Protein AF-W4LBJ0-F1 (afdb_monomer)

Structure (mmCIF, N/CA/C/O backbone):
data_AF-W4LBJ0-F1
#
_entry.id   AF-W4LBJ0-F1
#
loop_
_atom_site.group_PDB
_atom_site.id
_atom_site.type_symbol
_atom_site.label_atom_id
_atom_site.label_alt_id
_atom_site.label_comp_id
_atom_site.label_asym_id
_atom_site.label_entity_id
_atom_site.label_seq_id
_atom_site.pdbx_PDB_ins_code
_atom_site.Cartn_x
_atom_site.Cartn_y
_atom_site.Cartn_z
_atom_site.occupancy
_atom_site.B_iso_or_equiv
_atom_site.auth_seq_id
_atom_site.auth_comp_id
_atom_site.auth_asym_id
_atom_site.auth_atom_id
_atom_site.pdbx_PDB_model_num
ATOM 1 N N . MET A 1 1 ? 46.730 20.445 -76.274 1.00 51.53 1 MET A N 1
ATOM 2 C CA . MET A 1 1 ? 47.037 19.782 -74.982 1.00 51.53 1 MET A CA 1
ATOM 3 C C . MET A 1 1 ? 45.912 19.926 -73.940 1.00 51.53 1 MET A C 1
ATOM 5 O O . MET A 1 1 ? 46.120 19.604 -72.780 1.00 51.53 1 MET A O 1
ATOM 9 N N . THR A 1 2 ? 44.700 20.348 -74.330 1.00 56.06 2 THR A N 1
ATOM 10 C CA . THR A 1 2 ? 43.614 20.713 -73.394 1.00 56.06 2 THR A CA 1
ATOM 11 C C . THR A 1 2 ? 42.523 19.642 -73.238 1.00 56.06 2 THR A C 1
ATOM 13 O O . THR A 1 2 ? 41.758 19.695 -72.283 1.00 56.06 2 THR A O 1
ATOM 16 N N . SER A 1 3 ? 42.450 18.647 -74.133 1.00 55.09 3 SER A N 1
ATOM 17 C CA . SER A 1 3 ? 41.409 17.601 -74.111 1.00 55.09 3 SER A CA 1
ATOM 18 C C . SER A 1 3 ? 41.661 16.483 -73.091 1.00 55.09 3 SER A C 1
ATOM 20 O O . SER A 1 3 ? 40.708 15.905 -72.585 1.00 55.09 3 SER A O 1
ATOM 22 N N . THR A 1 4 ? 42.920 16.208 -72.735 1.00 57.09 4 THR A N 1
ATOM 23 C CA . THR A 1 4 ? 43.291 15.143 -71.782 1.00 57.09 4 THR A CA 1
ATOM 24 C C . THR A 1 4 ? 42.963 15.508 -70.327 1.00 57.09 4 THR A C 1
ATOM 26 O O . THR A 1 4 ? 42.594 14.643 -69.542 1.00 57.09 4 THR A O 1
ATOM 29 N N . ASN A 1 5 ? 43.032 16.796 -69.965 1.00 58.69 5 ASN A N 1
ATOM 30 C CA . ASN A 1 5 ? 42.727 17.272 -68.608 1.00 58.69 5 ASN A CA 1
ATOM 31 C C . ASN A 1 5 ? 41.221 17.219 -68.280 1.00 58.69 5 ASN A C 1
ATOM 33 O O . ASN A 1 5 ? 40.854 16.938 -67.145 1.00 58.69 5 ASN A O 1
ATOM 37 N N . LEU A 1 6 ? 40.348 17.447 -69.270 1.00 61.22 6 LEU A N 1
ATOM 38 C CA . LEU A 1 6 ? 38.889 17.465 -69.082 1.00 61.22 6 LEU A CA 1
ATOM 39 C C . LEU A 1 6 ? 38.283 16.061 -68.885 1.00 61.22 6 LEU A C 1
ATOM 41 O O . LEU A 1 6 ? 37.194 15.922 -68.330 1.00 61.22 6 LEU A O 1
ATOM 45 N N . ASP A 1 7 ? 38.963 15.022 -69.370 1.00 64.75 7 ASP A N 1
ATOM 46 C CA . ASP A 1 7 ? 38.533 13.629 -69.212 1.00 64.75 7 ASP A CA 1
ATOM 47 C C . ASP A 1 7 ? 38.991 13.059 -67.859 1.00 64.75 7 ASP A C 1
ATOM 49 O O . ASP A 1 7 ? 38.220 12.412 -67.150 1.00 64.75 7 ASP A O 1
ATOM 53 N N . GLN A 1 8 ? 40.206 13.412 -67.416 1.00 66.25 8 GLN A N 1
ATOM 54 C CA . GLN A 1 8 ? 40.700 13.017 -66.094 1.00 66.25 8 GLN A CA 1
ATOM 55 C C . GLN A 1 8 ? 39.901 13.639 -64.942 1.00 66.25 8 GLN A C 1
ATOM 57 O O . GLN A 1 8 ? 39.634 12.948 -63.958 1.00 66.25 8 GLN A O 1
ATOM 62 N N . THR A 1 9 ? 39.441 14.889 -65.065 1.00 73.56 9 THR A N 1
ATOM 63 C CA . THR A 1 9 ? 38.576 15.517 -64.049 1.00 73.56 9 THR A CA 1
ATOM 64 C C . THR A 1 9 ? 37.221 14.819 -63.935 1.00 73.56 9 THR A C 1
ATOM 66 O O . THR A 1 9 ? 36.787 14.513 -62.829 1.00 73.56 9 THR A O 1
ATOM 69 N N . LYS A 1 10 ? 36.594 14.443 -65.057 1.00 71.94 10 LYS A N 1
ATOM 70 C CA . LYS A 1 10 ? 35.324 13.690 -65.058 1.00 71.94 10 LYS A CA 1
ATOM 71 C C . LYS A 1 10 ? 35.449 12.299 -64.436 1.00 71.94 10 LYS A C 1
ATOM 73 O O . LYS A 1 10 ? 34.509 11.834 -63.788 1.00 71.94 10 LYS A O 1
ATOM 78 N N . VAL A 1 11 ? 36.580 11.621 -64.636 1.00 73.69 11 VAL A N 1
ATOM 79 C CA . VAL A 1 11 ? 36.861 10.317 -64.014 1.00 73.69 11 VAL A CA 1
ATOM 80 C C . VAL A 1 11 ? 37.077 10.469 -62.504 1.00 73.69 11 VAL A C 1
ATOM 82 O O . VAL A 1 11 ? 36.501 9.701 -61.732 1.00 73.69 11 VAL A O 1
ATOM 85 N N . LEU A 1 12 ? 37.826 11.489 -62.072 1.00 73.31 12 LEU A N 1
ATOM 86 C CA . LEU A 1 12 ? 38.025 11.832 -60.657 1.00 73.31 12 LEU A CA 1
ATOM 87 C C . LEU A 1 12 ? 36.709 12.190 -59.949 1.00 73.31 12 LEU A C 1
ATOM 89 O O . LEU A 1 12 ? 36.468 11.711 -58.842 1.00 73.31 12 LEU A O 1
ATOM 93 N N . ASP A 1 13 ? 35.832 12.961 -60.592 1.00 79.06 13 ASP A N 1
ATOM 94 C CA . ASP A 1 13 ? 34.539 13.359 -60.024 1.00 79.06 13 ASP A CA 1
ATOM 95 C C . ASP A 1 13 ? 33.572 12.173 -59.898 1.00 79.06 13 ASP A C 1
ATOM 97 O O . ASP A 1 13 ? 32.914 12.009 -58.869 1.00 79.06 13 ASP A O 1
ATOM 101 N N . LYS A 1 14 ? 33.532 11.277 -60.896 1.00 74.88 14 LYS A N 1
ATOM 102 C CA . LYS A 1 14 ? 32.756 10.026 -60.809 1.00 74.88 14 LYS A CA 1
ATOM 103 C C . LYS A 1 14 ? 33.281 9.094 -59.716 1.00 74.88 14 LYS A C 1
ATOM 105 O O . LYS A 1 14 ? 32.480 8.463 -59.028 1.00 74.88 14 LYS A O 1
ATOM 110 N N . ALA A 1 15 ? 34.600 9.009 -59.544 1.00 72.69 15 ALA A N 1
ATOM 111 C CA . ALA A 1 15 ? 35.217 8.204 -58.495 1.00 72.69 15 ALA A CA 1
ATOM 112 C C . ALA A 1 15 ? 34.912 8.762 -57.094 1.00 72.69 15 ALA A C 1
ATOM 114 O O . ALA A 1 15 ? 34.525 7.993 -56.215 1.00 72.69 15 ALA A O 1
ATOM 115 N N . LYS A 1 16 ? 34.996 10.087 -56.899 1.00 78.19 16 LYS A N 1
ATOM 116 C CA . LYS A 1 16 ? 34.598 10.753 -55.646 1.00 78.19 16 LYS A CA 1
ATOM 117 C C . LYS A 1 16 ? 33.126 10.524 -55.323 1.00 78.19 16 LYS A C 1
ATOM 119 O O . LYS A 1 16 ? 32.825 10.011 -54.254 1.00 78.19 16 LYS A O 1
ATOM 124 N N . ALA A 1 17 ? 32.226 10.758 -56.279 1.00 77.81 17 ALA A N 1
ATOM 125 C CA . ALA A 1 17 ? 30.793 10.527 -56.085 1.00 77.81 17 ALA A CA 1
ATOM 126 C C . ALA A 1 17 ? 30.464 9.061 -55.734 1.00 77.81 17 ALA A C 1
ATOM 128 O O . ALA A 1 17 ? 29.547 8.788 -54.956 1.00 77.81 17 ALA A O 1
ATOM 129 N N . PHE A 1 18 ? 31.216 8.101 -56.282 1.00 77.88 18 PHE A N 1
ATOM 130 C CA . PHE A 1 18 ? 31.074 6.684 -55.945 1.00 77.88 18 PHE A CA 1
ATOM 131 C C . PHE A 1 18 ? 31.557 6.363 -54.523 1.00 77.88 18 PHE A C 1
ATOM 133 O O . PHE A 1 18 ? 30.905 5.591 -53.817 1.00 77.88 18 PHE A O 1
ATOM 140 N N . VAL A 1 19 ? 32.674 6.959 -54.095 1.00 83.75 19 VAL A N 1
ATOM 141 C CA . VAL A 1 19 ? 33.208 6.819 -52.732 1.00 83.75 19 VAL A CA 1
ATOM 142 C C . VAL A 1 19 ? 32.277 7.484 -51.716 1.00 83.75 19 VAL A C 1
ATOM 144 O O . VAL A 1 19 ? 31.887 6.829 -50.751 1.00 83.75 19 VAL A O 1
ATOM 147 N N . ASP A 1 20 ? 31.818 8.709 -51.972 1.00 85.56 20 ASP A N 1
ATOM 148 C CA . ASP A 1 20 ? 30.902 9.450 -51.097 1.00 85.56 20 ASP A CA 1
ATOM 149 C C . ASP A 1 20 ? 29.580 8.700 -50.907 1.00 85.56 20 ASP A C 1
ATOM 151 O O . ASP A 1 20 ? 29.105 8.539 -49.783 1.00 85.56 20 ASP A O 1
ATOM 155 N N . LYS A 1 21 ? 29.015 8.134 -51.983 1.00 87.38 21 LYS A N 1
ATOM 156 C CA . LYS A 1 21 ? 27.793 7.321 -51.899 1.00 87.38 21 LYS A CA 1
ATOM 157 C C . LYS A 1 21 ? 27.980 6.076 -51.026 1.00 87.38 21 LYS A C 1
ATOM 159 O O . LYS A 1 21 ? 27.064 5.708 -50.292 1.00 87.38 21 LYS A O 1
ATOM 164 N N . LYS A 1 22 ? 29.151 5.429 -51.081 1.00 90.06 22 LYS A N 1
ATOM 165 C CA . LYS A 1 22 ? 29.475 4.282 -50.216 1.00 90.06 22 LYS A CA 1
ATOM 166 C C . LYS A 1 22 ? 29.677 4.697 -48.761 1.00 90.06 22 LYS A C 1
ATOM 168 O O . LYS A 1 22 ? 29.190 3.998 -47.877 1.00 90.06 22 LYS A O 1
ATOM 173 N N . ILE A 1 23 ? 30.338 5.827 -48.513 1.00 92.19 23 ILE A N 1
ATOM 174 C CA . ILE A 1 23 ? 30.529 6.374 -47.163 1.00 92.19 23 ILE A CA 1
ATOM 175 C C . ILE A 1 23 ? 29.173 6.715 -46.533 1.00 92.19 23 ILE A C 1
ATOM 177 O O . ILE A 1 23 ? 28.901 6.290 -45.414 1.00 92.19 23 ILE A O 1
ATOM 181 N N . ILE A 1 24 ? 28.288 7.396 -47.268 1.00 92.12 24 ILE A N 1
ATOM 182 C CA . ILE A 1 24 ? 26.931 7.726 -46.804 1.00 92.12 24 ILE A CA 1
ATOM 183 C C . ILE A 1 24 ? 26.139 6.452 -46.481 1.00 92.12 24 ILE A C 1
ATOM 185 O O . ILE A 1 24 ? 25.491 6.384 -45.440 1.00 92.12 24 ILE A O 1
ATOM 189 N N . LEU A 1 25 ? 26.223 5.418 -47.327 1.00 92.88 25 LEU A N 1
ATOM 190 C CA . LEU A 1 25 ? 25.545 4.141 -47.079 1.00 92.88 25 LEU A CA 1
ATOM 191 C C . LEU A 1 25 ? 26.035 3.469 -45.784 1.00 92.88 25 LEU A C 1
ATOM 193 O O . LEU A 1 25 ? 25.225 2.989 -44.994 1.00 92.88 25 LEU A O 1
ATOM 197 N N . ILE A 1 26 ? 27.351 3.457 -45.549 1.00 94.12 26 ILE A N 1
ATOM 198 C CA . ILE A 1 26 ? 27.950 2.890 -44.332 1.00 94.12 26 ILE A CA 1
ATOM 199 C C . ILE A 1 26 ? 27.520 3.689 -43.096 1.00 94.12 26 ILE A C 1
ATOM 201 O O . ILE A 1 26 ? 27.158 3.090 -42.086 1.00 94.12 26 ILE A O 1
ATOM 205 N N . LEU A 1 27 ? 27.494 5.022 -43.176 1.00 93.25 27 LEU A N 1
ATOM 206 C CA . LEU A 1 27 ? 27.034 5.877 -42.078 1.00 93.25 27 LEU A CA 1
ATOM 207 C C . LEU A 1 27 ? 25.565 5.622 -41.725 1.00 93.25 27 LEU A C 1
ATOM 209 O O . LEU A 1 27 ? 25.242 5.509 -40.545 1.00 93.25 27 LEU A O 1
ATOM 213 N N . ILE A 1 28 ? 24.689 5.473 -42.723 1.00 94.94 28 ILE A N 1
ATOM 214 C CA . ILE A 1 28 ? 23.272 5.143 -42.504 1.00 94.94 28 ILE A CA 1
ATOM 215 C C . ILE A 1 28 ? 23.130 3.764 -41.854 1.00 94.94 28 ILE A C 1
ATOM 217 O O . ILE A 1 28 ? 22.339 3.612 -40.926 1.00 94.94 28 ILE A O 1
ATOM 221 N N . LEU A 1 29 ? 23.904 2.771 -42.302 1.00 95.38 29 LEU A N 1
ATOM 222 C CA . LEU A 1 29 ? 23.892 1.433 -41.709 1.00 95.38 29 LEU A CA 1
ATOM 223 C C . LEU A 1 29 ? 24.333 1.464 -40.244 1.00 95.38 29 LEU A C 1
ATOM 225 O O . LEU A 1 29 ? 23.645 0.899 -39.401 1.00 95.38 29 LEU A O 1
ATOM 229 N N . ILE A 1 30 ? 25.430 2.157 -39.927 1.00 95.81 30 ILE A N 1
ATOM 230 C CA . ILE A 1 30 ? 25.918 2.304 -38.548 1.00 95.81 30 ILE A CA 1
ATOM 231 C C . ILE A 1 30 ? 24.894 3.052 -37.691 1.00 95.81 30 ILE A C 1
ATOM 233 O O . ILE A 1 30 ? 24.615 2.627 -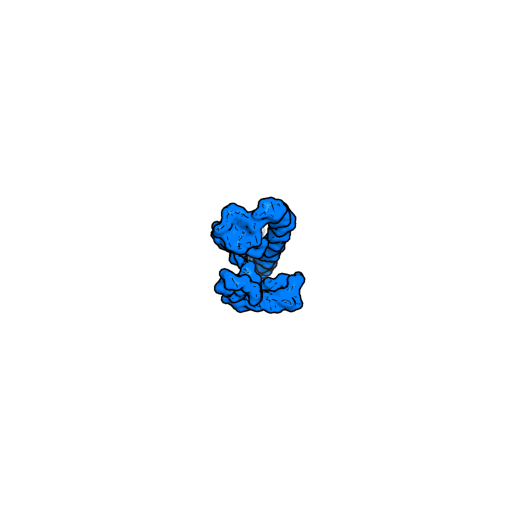36.571 1.00 95.81 30 ILE A O 1
ATOM 237 N N . PHE A 1 31 ? 24.301 4.128 -38.213 1.00 96.31 31 PHE A N 1
ATOM 238 C CA . PHE A 1 31 ? 23.271 4.888 -37.508 1.00 96.31 31 PHE A CA 1
ATOM 239 C C . PHE A 1 31 ? 22.032 4.034 -37.226 1.00 96.31 31 PHE A C 1
ATOM 241 O O . PHE A 1 31 ? 21.556 4.007 -36.095 1.00 96.31 31 PHE A O 1
ATOM 248 N N . GLY A 1 32 ? 21.541 3.293 -38.222 1.00 96.75 32 GLY A N 1
ATOM 249 C CA . GLY A 1 32 ? 20.404 2.388 -38.064 1.00 96.75 32 GLY A CA 1
ATOM 250 C C . GLY A 1 32 ? 20.686 1.270 -37.061 1.00 96.75 32 GLY A C 1
ATOM 251 O O . GLY A 1 32 ? 19.839 0.972 -36.222 1.00 96.75 32 GLY A O 1
ATOM 252 N N . LEU A 1 33 ? 21.896 0.702 -37.092 1.00 96.81 33 LEU A N 1
ATOM 253 C CA . LEU A 1 33 ? 22.319 -0.320 -36.136 1.00 96.81 33 LEU A CA 1
ATOM 254 C C . LEU A 1 33 ? 22.393 0.250 -34.712 1.00 96.81 33 LEU A C 1
ATOM 256 O O . LEU A 1 33 ? 21.867 -0.351 -33.781 1.00 96.81 33 LEU A O 1
ATOM 260 N N . GLY A 1 34 ? 22.990 1.434 -34.551 1.00 96.31 34 GLY A N 1
ATOM 261 C CA . GLY A 1 34 ? 23.088 2.129 -33.268 1.00 96.31 34 GLY A CA 1
ATOM 262 C C . GLY A 1 34 ? 21.718 2.494 -32.700 1.00 96.31 34 GLY A C 1
ATOM 263 O O . GLY A 1 34 ? 21.435 2.189 -31.544 1.00 96.31 34 GLY A O 1
ATOM 264 N N . ALA A 1 35 ? 20.836 3.071 -33.518 1.00 95.81 35 ALA A N 1
ATOM 265 C CA . ALA A 1 35 ? 19.463 3.380 -33.128 1.00 95.81 35 ALA A CA 1
ATOM 266 C C . ALA A 1 35 ? 18.688 2.113 -32.735 1.00 95.81 35 ALA A C 1
ATOM 268 O O . ALA A 1 35 ? 18.005 2.109 -31.714 1.00 95.81 35 ALA A O 1
ATOM 269 N N . GLY A 1 36 ? 18.841 1.020 -33.490 1.00 95.75 36 GLY A N 1
ATOM 270 C CA . GLY A 1 36 ? 18.228 -0.270 -33.171 1.00 95.75 36 GLY A CA 1
ATOM 271 C C . GLY A 1 36 ? 18.704 -0.839 -31.833 1.00 95.75 36 GLY A C 1
ATOM 272 O O . GLY A 1 36 ? 17.881 -1.251 -31.018 1.00 95.75 36 GLY A O 1
ATOM 273 N N . ILE A 1 37 ? 20.014 -0.798 -31.568 1.00 95.12 37 ILE A N 1
ATOM 274 C CA . ILE A 1 37 ? 20.597 -1.236 -30.290 1.00 95.12 37 ILE A CA 1
ATOM 275 C C . ILE A 1 37 ? 20.071 -0.382 -29.132 1.00 95.12 37 ILE A C 1
ATOM 277 O O . ILE A 1 37 ? 19.683 -0.930 -28.101 1.00 95.12 37 ILE A O 1
ATOM 281 N N . ILE A 1 38 ? 20.018 0.944 -29.296 1.00 94.50 38 ILE A N 1
ATOM 282 C CA . ILE A 1 38 ? 19.506 1.859 -28.268 1.00 94.50 38 ILE A CA 1
ATOM 283 C C . ILE A 1 38 ? 18.029 1.575 -27.980 1.00 94.50 38 ILE A C 1
ATOM 285 O O . ILE A 1 38 ? 17.660 1.427 -26.818 1.00 94.50 38 ILE A O 1
ATOM 289 N N . LEU A 1 39 ? 17.186 1.453 -29.010 1.00 92.12 39 LEU A N 1
ATOM 290 C CA . LEU A 1 39 ? 15.758 1.166 -28.841 1.00 92.12 39 LEU A CA 1
ATOM 291 C C . LEU A 1 39 ? 15.522 -0.184 -28.158 1.00 92.12 39 LEU A C 1
ATOM 293 O O . LEU A 1 39 ? 14.683 -0.277 -27.263 1.00 92.12 39 LEU A O 1
ATOM 297 N N . TYR A 1 40 ? 16.293 -1.207 -28.532 1.00 92.19 40 TYR A N 1
ATOM 298 C CA . TYR A 1 40 ? 16.253 -2.512 -27.876 1.00 92.19 40 TYR A CA 1
ATOM 299 C C . TYR A 1 40 ? 16.632 -2.410 -26.393 1.00 92.19 40 TYR A C 1
ATOM 301 O O . TYR A 1 40 ? 15.914 -2.917 -25.531 1.00 92.19 40 TYR A O 1
ATOM 309 N N . TYR A 1 41 ? 17.722 -1.705 -26.078 1.00 89.69 41 TYR A N 1
ATOM 310 C CA . TYR A 1 41 ? 18.180 -1.532 -24.701 1.00 89.69 41 TYR A CA 1
ATOM 311 C C . TYR A 1 41 ? 17.163 -0.766 -23.846 1.00 89.69 41 TYR A C 1
ATOM 313 O O . TYR A 1 41 ? 16.878 -1.165 -22.718 1.00 89.69 41 TYR A O 1
ATOM 321 N N . VAL A 1 42 ? 16.568 0.298 -24.397 1.00 87.81 42 VAL A N 1
ATOM 322 C CA . VAL A 1 42 ? 15.501 1.055 -23.731 1.00 87.81 42 VAL A CA 1
ATOM 323 C C . VAL A 1 42 ? 14.302 0.152 -23.457 1.00 87.81 42 VAL A C 1
ATOM 325 O O . VAL A 1 42 ? 13.819 0.140 -22.331 1.00 87.81 42 VAL A O 1
ATOM 328 N N . ASN A 1 43 ? 13.849 -0.642 -24.428 1.00 83.88 43 ASN A N 1
ATOM 329 C CA . ASN A 1 43 ? 12.690 -1.517 -24.247 1.00 83.88 43 ASN A CA 1
ATOM 330 C C . ASN A 1 43 ? 12.896 -2.537 -23.110 1.00 83.88 43 ASN A C 1
ATOM 332 O O . ASN A 1 43 ? 12.038 -2.665 -22.242 1.00 83.88 43 ASN A O 1
ATOM 336 N N . VAL A 1 44 ? 14.069 -3.177 -23.052 1.00 83.31 44 VAL A N 1
ATOM 337 C CA . VAL A 1 44 ? 14.411 -4.145 -21.994 1.00 83.31 44 VAL A CA 1
ATOM 338 C C . VAL A 1 44 ? 14.543 -3.481 -20.618 1.00 83.31 44 VAL A C 1
ATOM 340 O O . VAL A 1 44 ? 14.198 -4.081 -19.598 1.00 83.31 44 VAL A O 1
ATOM 343 N N . PHE A 1 45 ? 15.056 -2.251 -20.561 1.00 82.00 45 PHE A N 1
ATOM 344 C CA . PHE A 1 45 ? 15.262 -1.539 -19.300 1.00 82.00 45 PHE A CA 1
ATOM 345 C C . PHE A 1 45 ? 13.954 -1.008 -18.696 1.00 82.00 45 PHE A C 1
ATOM 347 O O . PHE A 1 45 ? 13.801 -1.014 -17.475 1.00 82.00 45 PHE A O 1
ATOM 354 N N . GLN A 1 46 ? 12.999 -0.598 -19.537 1.00 81.31 46 GLN A N 1
ATOM 355 C CA . GLN A 1 46 ? 11.715 -0.041 -19.097 1.00 81.31 46 GLN A CA 1
ATOM 356 C C . GLN A 1 46 ? 10.917 -1.021 -18.229 1.00 81.31 46 GLN A C 1
ATOM 358 O O . GLN A 1 46 ? 10.448 -0.626 -17.167 1.00 81.31 46 GLN A O 1
ATOM 363 N N . SER A 1 47 ? 10.826 -2.300 -18.609 1.00 79.44 47 SER A N 1
ATOM 364 C CA . SER A 1 47 ? 10.050 -3.286 -17.838 1.00 79.44 47 SER A CA 1
ATOM 365 C C . SER A 1 47 ? 10.550 -3.427 -16.399 1.00 79.44 47 SER A C 1
ATOM 367 O O . SER A 1 47 ? 9.766 -3.355 -15.462 1.00 79.44 47 SER A O 1
ATOM 369 N N . ARG A 1 48 ? 11.873 -3.510 -16.202 1.00 82.00 48 ARG A N 1
ATOM 370 C CA . ARG A 1 48 ? 12.461 -3.628 -14.857 1.00 82.00 48 ARG A CA 1
ATOM 371 C C . ARG A 1 48 ? 12.208 -2.395 -13.997 1.00 82.00 48 ARG A C 1
ATOM 373 O O . ARG A 1 48 ? 12.037 -2.519 -12.789 1.00 82.00 48 ARG A O 1
ATOM 380 N N . LEU A 1 49 ? 12.233 -1.208 -14.603 1.00 86.31 49 LEU A N 1
ATOM 381 C CA . LEU A 1 49 ? 11.944 0.026 -13.879 1.00 86.31 49 LEU A CA 1
ATOM 382 C C . LEU A 1 49 ? 10.487 0.083 -13.432 1.00 86.31 49 LEU A C 1
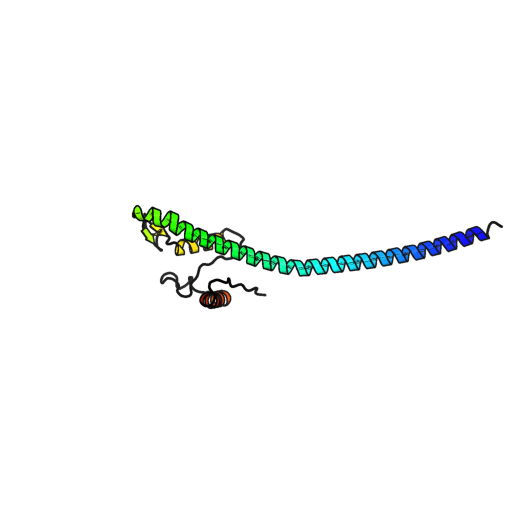ATOM 384 O O . LEU A 1 49 ? 10.234 0.447 -12.287 1.00 86.31 49 LEU A O 1
ATOM 388 N N . VAL A 1 50 ? 9.556 -0.297 -14.308 1.00 86.81 50 VAL A N 1
ATOM 389 C CA . VAL A 1 50 ? 8.126 -0.350 -13.980 1.00 86.81 50 VAL A CA 1
ATOM 390 C C . VAL A 1 50 ? 7.883 -1.303 -12.810 1.00 86.81 50 VAL A C 1
ATOM 392 O O . VAL A 1 50 ? 7.234 -0.908 -11.845 1.00 86.81 50 VAL A O 1
ATOM 395 N N . ASP A 1 51 ? 8.485 -2.493 -12.832 1.00 88.94 51 ASP A N 1
ATOM 396 C CA . ASP A 1 51 ? 8.370 -3.481 -11.752 1.00 88.94 51 ASP A CA 1
ATOM 397 C C . ASP A 1 51 ? 8.867 -2.926 -10.406 1.00 88.94 51 ASP A C 1
ATOM 399 O O . ASP A 1 51 ? 8.182 -3.010 -9.384 1.00 88.94 51 ASP A O 1
ATOM 403 N N . VAL A 1 52 ? 10.055 -2.310 -10.398 1.00 89.56 52 VAL A N 1
ATOM 404 C CA . VAL A 1 52 ? 10.642 -1.721 -9.184 1.00 89.56 52 VAL A CA 1
ATOM 405 C C . VAL A 1 52 ? 9.793 -0.561 -8.665 1.00 89.56 52 VAL A C 1
ATOM 407 O O . VAL A 1 52 ? 9.593 -0.444 -7.456 1.00 89.56 52 VAL A O 1
ATOM 410 N N . MET A 1 53 ? 9.268 0.283 -9.554 1.00 90.56 53 MET A N 1
ATOM 411 C CA . MET A 1 53 ? 8.389 1.390 -9.175 1.00 90.56 53 MET A CA 1
ATOM 412 C C . MET A 1 53 ? 7.059 0.893 -8.604 1.00 90.56 53 MET A C 1
ATOM 414 O O . MET A 1 53 ? 6.605 1.439 -7.600 1.00 90.56 53 MET A O 1
ATOM 418 N N . ALA A 1 54 ? 6.470 -0.156 -9.183 1.00 90.50 54 ALA A N 1
ATOM 419 C CA . ALA A 1 54 ? 5.233 -0.755 -8.691 1.00 90.50 54 ALA A CA 1
ATOM 420 C C . ALA A 1 54 ? 5.410 -1.327 -7.277 1.00 90.50 54 ALA A C 1
ATOM 422 O O . ALA A 1 54 ? 4.637 -0.997 -6.377 1.00 90.50 54 ALA A O 1
ATOM 423 N N . ILE A 1 55 ? 6.474 -2.109 -7.049 1.00 93.00 55 ILE A N 1
ATOM 424 C CA . ILE A 1 55 ? 6.788 -2.660 -5.722 1.00 93.00 55 ILE A CA 1
ATOM 425 C C . ILE A 1 55 ? 7.072 -1.538 -4.723 1.00 93.00 55 ILE A C 1
ATOM 427 O O . ILE A 1 55 ? 6.530 -1.548 -3.620 1.00 93.00 55 ILE A O 1
ATOM 431 N N . SER A 1 56 ? 7.909 -0.564 -5.094 1.00 93.19 56 SER A N 1
ATOM 432 C CA . SER A 1 56 ? 8.264 0.541 -4.201 1.00 93.19 56 SER A CA 1
ATOM 433 C C . SER A 1 56 ? 7.040 1.372 -3.827 1.00 93.19 56 SER A C 1
ATOM 435 O O . SER A 1 56 ? 6.890 1.725 -2.662 1.00 93.19 56 SER A O 1
ATOM 437 N N . GLY A 1 57 ? 6.158 1.661 -4.787 1.00 91.69 57 GLY A N 1
ATOM 438 C CA . GLY A 1 57 ? 4.908 2.373 -4.540 1.00 91.69 57 GLY A CA 1
ATOM 439 C C . GLY A 1 57 ? 4.007 1.602 -3.581 1.00 91.69 57 GLY A C 1
ATOM 440 O O . GLY A 1 57 ? 3.619 2.140 -2.545 1.00 91.69 57 GLY A O 1
ATOM 441 N N . ALA A 1 58 ? 3.745 0.322 -3.868 1.00 92.81 58 ALA A N 1
ATOM 442 C CA . ALA A 1 58 ? 2.933 -0.542 -3.010 1.00 92.81 58 ALA A CA 1
ATOM 443 C C . ALA A 1 58 ? 3.492 -0.634 -1.580 1.00 92.81 58 ALA A C 1
ATOM 445 O O . ALA A 1 58 ? 2.743 -0.511 -0.610 1.00 92.81 58 ALA A O 1
ATOM 446 N N . TYR A 1 59 ? 4.812 -0.775 -1.442 1.00 92.81 59 TYR A N 1
ATOM 447 C CA . TYR A 1 59 ? 5.487 -0.798 -0.148 1.00 92.81 59 TYR A CA 1
ATOM 448 C C . TYR A 1 59 ? 5.315 0.520 0.616 1.00 92.81 59 TYR A C 1
ATOM 450 O O . TYR A 1 59 ? 4.916 0.509 1.780 1.00 92.81 59 TYR A O 1
ATOM 458 N N . THR A 1 60 ? 5.549 1.665 -0.033 1.00 93.44 60 THR A N 1
ATOM 459 C CA . THR A 1 60 ? 5.360 2.984 0.587 1.00 93.44 60 THR A CA 1
ATOM 460 C C . THR A 1 60 ? 3.912 3.203 1.026 1.00 93.44 60 THR A C 1
ATOM 462 O O . THR A 1 60 ? 3.682 3.714 2.122 1.00 93.44 60 THR A O 1
ATOM 465 N N . TYR A 1 61 ? 2.927 2.782 0.229 1.00 91.31 61 TYR A N 1
ATOM 466 C CA . TYR A 1 61 ? 1.518 2.879 0.615 1.00 91.31 61 TYR A CA 1
ATOM 467 C C . TYR A 1 61 ? 1.174 1.989 1.811 1.00 91.31 61 TYR A C 1
ATOM 469 O O . TYR A 1 61 ? 0.491 2.447 2.728 1.00 91.31 61 TYR A O 1
ATOM 477 N N . ALA A 1 62 ? 1.680 0.754 1.847 1.00 93.06 62 ALA A N 1
ATOM 478 C CA . ALA A 1 62 ? 1.488 -0.140 2.984 1.00 93.06 62 ALA A CA 1
ATOM 479 C C . ALA A 1 62 ? 2.079 0.450 4.278 1.00 93.06 62 ALA A C 1
ATOM 481 O O . ALA A 1 62 ? 1.413 0.445 5.313 1.00 93.06 62 ALA A O 1
ATOM 482 N N . GLN A 1 63 ? 3.282 1.035 4.211 1.00 94.31 63 GLN A N 1
ATOM 483 C CA . GLN A 1 63 ? 3.894 1.718 5.355 1.00 94.31 63 GLN A CA 1
ATOM 484 C C . GLN A 1 63 ? 3.091 2.943 5.803 1.00 94.31 63 GLN A C 1
ATOM 486 O O . GLN A 1 63 ? 2.856 3.114 6.995 1.00 94.31 63 GLN A O 1
ATOM 491 N N . ALA A 1 64 ? 2.627 3.773 4.864 1.00 94.75 64 ALA A N 1
ATOM 492 C CA . ALA A 1 64 ? 1.806 4.938 5.188 1.00 94.75 64 ALA A CA 1
ATOM 493 C C . ALA A 1 64 ? 0.488 4.541 5.874 1.00 94.75 64 ALA A C 1
ATOM 495 O O . ALA A 1 64 ? 0.037 5.223 6.793 1.00 94.75 64 ALA A O 1
ATOM 496 N N . MET A 1 65 ? -0.126 3.428 5.460 1.00 94.00 65 MET A N 1
ATOM 497 C CA . MET A 1 65 ? -1.327 2.904 6.109 1.00 94.00 65 MET A CA 1
ATOM 498 C C . MET A 1 65 ? -1.065 2.370 7.515 1.00 94.00 65 MET A C 1
ATOM 500 O O . MET A 1 65 ? -1.901 2.580 8.398 1.00 94.00 65 MET A O 1
ATOM 504 N N . ASP A 1 66 ? 0.056 1.679 7.730 1.00 94.50 66 ASP A N 1
ATOM 505 C CA . ASP A 1 66 ? 0.401 1.195 9.065 1.00 94.50 66 ASP A CA 1
ATOM 506 C C . ASP A 1 66 ? 0.727 2.358 10.010 1.00 94.50 66 ASP A C 1
ATOM 508 O O . ASP A 1 66 ? 0.172 2.416 11.106 1.00 94.50 66 ASP A O 1
ATOM 512 N N . GLU A 1 67 ? 1.499 3.345 9.552 1.00 97.00 67 GLU A N 1
ATOM 513 C CA . GLU A 1 67 ? 1.784 4.565 10.314 1.00 97.00 67 GLU A CA 1
ATOM 514 C C . GLU A 1 67 ? 0.494 5.319 10.659 1.00 97.00 67 GLU A C 1
ATOM 516 O O . GLU A 1 67 ? 0.266 5.684 11.810 1.00 97.00 67 GLU A O 1
ATOM 521 N N . PHE A 1 68 ? -0.420 5.480 9.698 1.00 96.50 68 PHE A N 1
ATOM 522 C CA . PHE A 1 68 ? -1.714 6.112 9.954 1.00 96.50 68 PHE A CA 1
ATOM 523 C C . PHE A 1 68 ? -2.535 5.356 11.009 1.00 96.50 68 PHE A C 1
ATOM 525 O O . PHE A 1 68 ? -3.164 5.972 11.871 1.00 96.50 68 PHE A O 1
ATOM 532 N N . ARG A 1 69 ? -2.534 4.018 10.969 1.00 96.44 69 ARG A N 1
ATOM 533 C CA . ARG A 1 69 ? -3.218 3.179 11.964 1.00 96.44 69 ARG A CA 1
ATOM 534 C C . ARG A 1 69 ? -2.604 3.350 13.354 1.00 96.44 69 ARG A C 1
ATOM 536 O O . ARG A 1 69 ? -3.352 3.422 14.335 1.00 96.44 69 ARG A O 1
ATOM 543 N N . GLN A 1 70 ? -1.276 3.395 13.446 1.00 96.88 70 GLN A N 1
ATOM 544 C CA . GLN A 1 70 ? -0.555 3.627 14.698 1.00 96.88 70 GLN A CA 1
ATOM 545 C C . GLN A 1 70 ? -0.863 5.023 15.249 1.00 96.88 70 GLN A C 1
ATOM 547 O O . GLN A 1 70 ? -1.318 5.132 16.386 1.00 96.88 70 GLN A O 1
ATOM 552 N N . PHE A 1 71 ? -0.751 6.057 14.412 1.00 97.69 71 PHE A N 1
ATOM 553 C CA . PHE A 1 71 ? -1.094 7.438 14.746 1.00 97.69 71 PHE A CA 1
ATOM 554 C C . PHE A 1 71 ? -2.539 7.573 15.241 1.00 97.69 71 PHE A C 1
ATOM 556 O O . PHE A 1 71 ? -2.786 8.148 16.295 1.00 97.69 71 PHE A O 1
ATOM 563 N N . TYR A 1 72 ? -3.511 6.993 14.530 1.00 97.19 72 TYR A N 1
ATOM 564 C CA . TYR A 1 72 ? -4.912 7.016 14.955 1.00 97.19 72 TYR A CA 1
ATOM 565 C C . TYR A 1 72 ? -5.111 6.365 16.327 1.00 97.19 72 TYR A C 1
ATOM 567 O O . TYR A 1 72 ? -5.871 6.869 17.153 1.00 97.19 72 TYR A O 1
ATOM 575 N N . SER A 1 73 ? -4.427 5.247 16.576 1.00 96.38 73 SER A N 1
ATOM 576 C CA . SER A 1 73 ? -4.529 4.537 17.850 1.00 96.38 73 SER A CA 1
ATOM 577 C C . SER A 1 73 ? -3.940 5.364 18.998 1.00 96.38 73 SER A C 1
ATOM 579 O O . SER A 1 73 ? -4.599 5.535 20.018 1.00 96.38 73 SER A O 1
ATOM 581 N N . ALA A 1 74 ? -2.741 5.916 18.808 1.00 96.19 74 ALA A N 1
ATOM 582 C CA . ALA A 1 74 ? -2.030 6.664 19.842 1.00 96.19 74 ALA A CA 1
ATOM 583 C C . ALA A 1 74 ? -2.649 8.042 20.117 1.00 96.19 74 ALA A C 1
ATOM 585 O O . ALA A 1 74 ? -2.835 8.427 21.266 1.00 96.19 74 ALA A O 1
ATOM 586 N N . GLU A 1 75 ? -3.001 8.789 19.071 1.00 96.62 75 GLU A N 1
ATOM 587 C CA . GLU A 1 75 ? -3.377 10.197 19.221 1.00 96.62 75 GLU A CA 1
ATOM 588 C C . GLU A 1 75 ? -4.888 10.399 19.323 1.00 96.62 75 GLU A C 1
ATOM 590 O O . GLU A 1 75 ? -5.351 11.309 20.011 1.00 96.62 75 GLU A O 1
ATOM 595 N N . ILE A 1 76 ? -5.683 9.567 18.645 1.00 96.12 76 ILE A N 1
ATOM 596 C CA . ILE A 1 76 ? -7.139 9.736 18.598 1.00 96.12 76 ILE A CA 1
ATOM 597 C C . ILE A 1 76 ? -7.824 8.791 19.575 1.00 96.12 76 ILE A C 1
ATOM 599 O O . ILE A 1 76 ? -8.559 9.256 20.443 1.00 96.12 76 ILE A O 1
ATOM 603 N N . VAL A 1 77 ? -7.599 7.480 19.452 1.00 95.88 77 VAL A N 1
ATOM 604 C CA . VAL A 1 77 ? -8.310 6.468 20.252 1.00 95.88 77 VAL A CA 1
ATOM 605 C C . VAL A 1 77 ? -8.043 6.660 21.742 1.00 95.88 77 VAL A C 1
ATOM 607 O O . VAL A 1 77 ? -8.998 6.744 22.516 1.00 95.88 77 VAL A O 1
ATOM 610 N N . ASP A 1 78 ? -6.779 6.789 22.142 1.00 92.75 78 ASP A N 1
ATOM 611 C CA . ASP A 1 78 ? -6.422 6.989 23.550 1.00 92.75 78 ASP A CA 1
ATOM 612 C C . ASP A 1 78 ? -6.976 8.314 24.101 1.00 92.75 78 ASP A C 1
ATOM 614 O O . ASP A 1 78 ? -7.520 8.345 25.210 1.00 92.75 78 ASP A O 1
ATOM 618 N N . SER A 1 79 ? -6.956 9.378 23.292 1.00 93.88 79 SER A N 1
ATOM 619 C CA . SER A 1 79 ? -7.498 10.689 23.661 1.00 93.88 79 SER A CA 1
ATOM 620 C C . SER A 1 79 ? -9.012 10.693 23.818 1.00 93.88 79 SER A C 1
ATOM 622 O O . SER A 1 79 ? -9.529 11.325 24.729 1.00 93.88 79 SER A O 1
ATOM 624 N N . VAL A 1 80 ? -9.772 10.016 22.954 1.00 95.12 80 VAL A N 1
ATOM 625 C CA . VAL A 1 80 ? -11.243 10.042 23.051 1.00 95.12 80 VAL A CA 1
ATOM 626 C C . VAL A 1 80 ? -11.779 9.114 24.139 1.00 95.12 80 VAL A C 1
ATOM 628 O O . VAL A 1 80 ? -12.870 9.340 24.670 1.00 95.12 80 VAL A O 1
ATOM 631 N N . LYS A 1 81 ? -11.005 8.089 24.510 1.00 90.19 81 LYS A N 1
ATOM 632 C CA . LYS A 1 81 ? -11.390 7.089 25.510 1.00 90.19 81 LYS A CA 1
ATOM 633 C C . LYS A 1 81 ? -11.664 7.721 26.875 1.00 90.19 81 LYS A C 1
ATOM 635 O O . LYS A 1 81 ? -12.598 7.309 27.560 1.00 90.19 81 LYS A O 1
ATOM 640 N N . MET A 1 82 ? -10.917 8.765 27.246 1.00 90.75 82 MET A N 1
ATOM 641 C CA . MET A 1 82 ? -11.136 9.502 28.501 1.00 90.75 82 MET A CA 1
ATOM 642 C C . MET A 1 82 ? -12.465 10.277 28.533 1.00 90.75 82 MET A C 1
ATOM 644 O O . MET A 1 82 ? -12.946 10.615 29.611 1.00 90.75 82 MET A O 1
ATOM 648 N N . TYR A 1 83 ? -13.078 10.530 27.373 1.00 93.81 83 TYR A N 1
ATOM 649 C CA . TYR A 1 83 ? -14.361 11.228 27.243 1.00 93.81 83 TYR A CA 1
ATOM 650 C C . TYR A 1 83 ? -15.558 10.272 27.121 1.00 93.81 83 TYR A C 1
ATOM 652 O O . TYR A 1 83 ? -16.674 10.713 26.842 1.00 93.81 83 TYR A O 1
ATOM 660 N N . GLY A 1 84 ? -15.349 8.966 27.327 1.00 92.56 84 GLY A N 1
ATOM 661 C CA . GLY A 1 84 ? -16.413 7.961 27.259 1.00 92.56 84 GLY A CA 1
ATOM 662 C C . GLY A 1 84 ? -16.940 7.707 25.844 1.00 92.56 84 GLY A C 1
ATOM 663 O O . GLY A 1 84 ? -18.056 7.217 25.695 1.00 92.56 84 GLY A O 1
ATOM 664 N N . ILE A 1 85 ? -16.163 8.055 24.813 1.00 96.00 85 ILE A N 1
ATOM 665 C CA . ILE A 1 85 ? -16.466 7.697 23.425 1.00 96.00 85 ILE A CA 1
ATOM 666 C C . ILE A 1 85 ? -16.145 6.212 23.235 1.00 96.00 85 ILE A C 1
ATOM 668 O O . ILE A 1 85 ? -15.057 5.747 23.580 1.00 96.00 85 ILE A O 1
ATOM 672 N N . GLU A 1 86 ? -17.101 5.462 22.696 1.00 95.69 86 GLU A N 1
ATOM 673 C CA . GLU A 1 86 ? -16.956 4.027 22.478 1.00 95.69 86 GLU A CA 1
ATOM 674 C C . GLU A 1 86 ? -16.090 3.743 21.243 1.00 95.69 86 GLU A C 1
ATOM 676 O O . GLU A 1 86 ? -16.216 4.392 20.207 1.00 95.69 86 GLU A O 1
ATOM 681 N N . ILE A 1 87 ? -15.211 2.747 21.333 1.00 96.06 87 ILE A N 1
ATOM 682 C CA . ILE A 1 87 ? -14.345 2.335 20.224 1.00 96.06 87 ILE A CA 1
ATOM 683 C C . ILE A 1 87 ? -14.779 0.930 19.818 1.00 96.06 87 ILE A C 1
ATOM 685 O O . ILE A 1 87 ? -14.516 -0.037 20.532 1.00 96.06 87 ILE A O 1
ATOM 689 N N . THR A 1 88 ? -15.489 0.809 18.699 1.00 94.88 88 THR A N 1
ATOM 690 C CA . THR A 1 88 ? -16.151 -0.448 18.323 1.00 94.88 88 THR A CA 1
ATOM 691 C C . THR A 1 88 ? -16.252 -0.634 16.810 1.00 94.88 88 THR A C 1
ATOM 693 O O . THR A 1 88 ? -16.073 0.291 16.023 1.00 94.88 88 THR A O 1
ATOM 696 N N . HIS A 1 89 ? -16.501 -1.867 16.374 1.00 91.31 89 HIS A N 1
ATOM 697 C CA . HIS A 1 89 ? -16.662 -2.219 14.965 1.00 91.31 89 HIS A CA 1
ATOM 698 C C . HIS A 1 89 ? -18.018 -1.773 14.388 1.00 91.31 89 HIS A C 1
ATOM 700 O O . HIS A 1 89 ? -18.099 -1.490 13.196 1.00 91.31 89 HIS A O 1
ATOM 706 N N . ASP A 1 90 ? -19.055 -1.669 15.223 1.00 93.19 90 ASP A N 1
ATOM 707 C CA . ASP A 1 90 ? -20.427 -1.267 14.883 1.00 93.19 90 ASP A CA 1
ATOM 708 C C . ASP A 1 90 ? -20.688 0.231 15.125 1.00 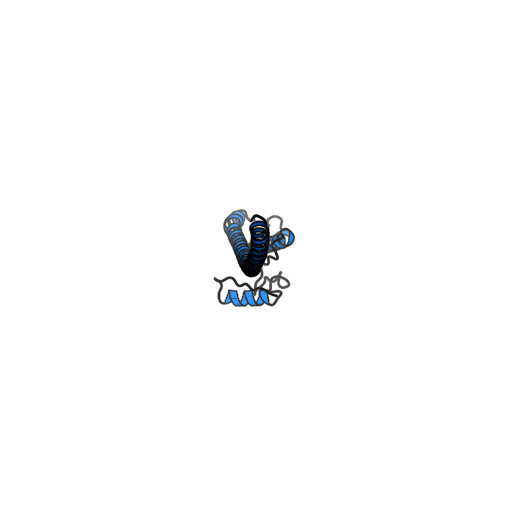93.19 90 ASP A C 1
ATOM 710 O O . ASP A 1 90 ? -21.816 0.647 15.377 1.00 93.19 90 ASP A O 1
ATOM 714 N N . TYR A 1 91 ? -19.639 1.054 15.039 1.00 94.81 91 TYR A N 1
ATOM 715 C CA . TYR A 1 91 ? -19.672 2.471 15.412 1.00 94.81 91 TYR A CA 1
ATOM 716 C C . TYR A 1 91 ? -20.785 3.276 14.713 1.00 94.81 91 TYR A C 1
ATOM 718 O O . TYR A 1 91 ? -21.372 4.153 15.330 1.00 94.81 91 TYR A O 1
ATOM 726 N N . ASN A 1 92 ? -21.138 2.944 13.464 1.00 93.00 92 ASN A N 1
ATOM 727 C CA . ASN A 1 92 ? -22.215 3.616 12.722 1.00 93.00 92 ASN A CA 1
ATOM 728 C C . ASN A 1 92 ? -23.604 3.457 13.367 1.00 93.00 92 ASN A C 1
ATOM 730 O O . ASN A 1 92 ? -24.494 4.257 13.100 1.00 93.00 92 ASN A O 1
ATOM 734 N N . ALA A 1 93 ? -23.809 2.420 14.184 1.00 93.94 93 ALA A N 1
ATOM 735 C CA . ALA A 1 93 ? -25.072 2.178 14.878 1.00 93.94 93 ALA A CA 1
ATOM 736 C C . ALA A 1 93 ? -25.168 2.923 16.223 1.00 93.94 93 ALA A C 1
ATOM 738 O O . ALA A 1 93 ? -26.170 2.796 16.925 1.00 93.94 93 ALA A O 1
ATOM 739 N N . LYS A 1 94 ? -24.128 3.675 16.605 1.00 94.06 94 LYS A N 1
ATOM 740 C CA . LYS A 1 94 ? -23.978 4.290 17.926 1.00 94.06 94 LYS A CA 1
ATOM 741 C C . LYS A 1 94 ? -23.649 5.771 17.785 1.00 94.06 94 LYS A C 1
ATOM 743 O O . LYS A 1 94 ? -22.771 6.164 17.031 1.00 94.06 94 LYS A O 1
ATOM 748 N N . GLU A 1 95 ? -24.335 6.606 18.557 1.00 89.94 95 GLU A N 1
ATOM 749 C CA . GLU A 1 95 ? -24.214 8.067 18.450 1.00 89.94 95 GLU A CA 1
ATOM 750 C C . GLU A 1 95 ? -22.847 8.599 18.921 1.00 89.94 95 GLU A C 1
ATOM 752 O O . GLU A 1 95 ? -22.356 9.605 18.416 1.00 89.94 95 GLU A O 1
ATOM 757 N N . LYS A 1 96 ? -22.208 7.916 19.880 1.00 94.06 96 LYS A N 1
ATOM 758 C CA . LYS A 1 96 ? -20.925 8.316 20.486 1.00 94.06 96 LYS A CA 1
ATOM 759 C C . LYS A 1 96 ? -19.861 7.241 20.319 1.00 94.06 96 LYS A C 1
ATOM 761 O O . LYS A 1 96 ? -19.273 6.791 21.303 1.00 94.06 96 LYS A O 1
ATOM 766 N N . ALA A 1 97 ? -19.637 6.818 19.080 1.00 96.88 97 ALA A N 1
ATOM 767 C CA . ALA A 1 97 ? -18.658 5.790 18.778 1.00 96.88 97 ALA A CA 1
ATOM 768 C C . ALA A 1 97 ? -17.754 6.147 17.597 1.00 96.88 97 ALA A C 1
ATOM 770 O O . ALA A 1 97 ? -18.159 6.816 16.648 1.00 96.88 97 ALA A O 1
ATOM 771 N N . ILE A 1 98 ? -16.528 5.636 17.649 1.00 97.00 98 ILE A N 1
ATOM 772 C CA . ILE A 1 98 ? -15.557 5.663 16.556 1.00 97.00 98 ILE A CA 1
ATOM 773 C C . ILE A 1 98 ? -15.139 4.229 16.189 1.00 97.00 98 ILE A C 1
ATOM 775 O O . ILE A 1 98 ? -15.247 3.324 17.028 1.00 97.00 98 ILE A O 1
ATOM 779 N N . PRO A 1 99 ? -14.681 3.983 14.948 1.00 96.88 99 PRO A N 1
ATOM 780 C CA . PRO A 1 99 ? -14.225 2.657 14.549 1.00 96.88 99 PRO A CA 1
ATOM 781 C C . PRO A 1 99 ? -12.992 2.214 15.347 1.00 96.88 99 PRO A C 1
ATOM 783 O O . PRO A 1 99 ? -12.085 3.001 15.605 1.00 96.88 99 PRO A O 1
ATOM 786 N N . ILE A 1 100 ? -12.898 0.918 15.660 1.00 95.31 100 ILE A N 1
ATOM 787 C CA . ILE A 1 100 ? -11.617 0.324 16.086 1.00 95.31 100 ILE A CA 1
ATOM 788 C C . ILE A 1 100 ? -10.542 0.521 14.995 1.00 95.31 100 ILE A C 1
ATOM 790 O O . ILE A 1 100 ? -10.891 0.547 13.808 1.00 95.31 100 ILE A O 1
ATOM 794 N N . PRO A 1 101 ? -9.238 0.572 15.344 1.00 95.31 101 PRO A N 1
ATOM 795 C CA . PRO A 1 101 ? -8.166 0.828 14.375 1.00 95.31 101 PRO A CA 1
ATOM 796 C C . PRO A 1 101 ? -8.191 -0.092 13.149 1.00 95.31 101 PRO A C 1
ATOM 798 O O . PRO A 1 101 ? -8.065 0.376 12.023 1.00 95.31 101 PRO A O 1
ATOM 801 N N . ALA A 1 102 ? -8.440 -1.391 13.343 1.00 93.75 102 ALA A N 1
ATOM 802 C CA . ALA A 1 102 ? -8.543 -2.341 12.235 1.00 93.75 102 ALA A CA 1
ATOM 803 C C . ALA A 1 102 ? -9.722 -2.024 11.293 1.00 93.75 102 ALA A C 1
ATOM 805 O O . ALA A 1 102 ? -9.572 -2.067 10.074 1.00 93.75 102 ALA A O 1
ATOM 806 N N . THR A 1 103 ? -10.886 -1.658 11.843 1.00 94.88 103 THR A N 1
ATOM 807 C CA . THR A 1 103 ? -12.050 -1.239 11.048 1.00 94.88 103 THR A CA 1
ATOM 808 C C . THR A 1 103 ? -11.738 0.029 10.261 1.00 94.88 103 THR A C 1
ATOM 810 O O . THR A 1 103 ? -12.065 0.088 9.077 1.00 94.88 103 THR A O 1
ATOM 813 N N . LEU A 1 104 ? -11.060 1.007 10.868 1.00 96.38 104 LEU A N 1
ATOM 814 C CA . LEU A 1 104 ? -10.650 2.227 10.174 1.00 96.38 104 LEU A CA 1
ATOM 815 C C . LEU A 1 104 ? -9.696 1.933 9.010 1.00 96.38 104 LEU A C 1
ATOM 817 O O . LEU A 1 104 ? -9.923 2.435 7.911 1.00 96.38 104 LEU A O 1
ATOM 821 N N . SER A 1 105 ? -8.668 1.103 9.218 1.00 95.62 105 SER A N 1
ATOM 822 C CA . SER A 1 105 ? -7.732 0.719 8.153 1.00 95.62 105 SER A CA 1
ATOM 823 C C . SER A 1 105 ? -8.447 0.049 6.980 1.00 95.62 105 SER A C 1
ATOM 825 O O . SER A 1 105 ? -8.150 0.355 5.828 1.00 95.62 105 SER A O 1
ATOM 827 N N . ILE A 1 106 ? -9.434 -0.812 7.253 1.00 94.81 106 ILE A N 1
ATOM 828 C CA . ILE A 1 106 ? -10.228 -1.446 6.196 1.00 94.81 106 ILE A CA 1
ATOM 829 C C . ILE A 1 106 ? -11.074 -0.413 5.439 1.00 94.81 106 ILE A C 1
ATOM 831 O O . ILE A 1 106 ? -11.085 -0.427 4.210 1.00 94.81 106 ILE A O 1
ATOM 835 N N . LEU A 1 107 ? -11.760 0.493 6.144 1.00 94.69 107 LEU A N 1
ATOM 836 C CA . LEU A 1 107 ? -12.561 1.552 5.516 1.00 94.69 107 LEU A CA 1
ATOM 837 C C . LEU A 1 107 ? -11.700 2.469 4.643 1.00 94.69 107 LEU A C 1
ATOM 839 O O . LEU A 1 107 ? -12.106 2.842 3.543 1.00 94.69 107 LEU A O 1
ATOM 843 N N . LEU A 1 108 ? -10.500 2.811 5.115 1.00 94.75 108 LEU A N 1
ATOM 844 C CA . LEU A 1 108 ? -9.552 3.605 4.349 1.00 94.75 108 LEU A CA 1
ATOM 845 C C . LEU A 1 108 ? -9.093 2.857 3.092 1.00 94.75 108 LEU A C 1
ATOM 847 O O . LEU A 1 108 ? -9.157 3.432 2.012 1.00 94.75 108 LEU A O 1
ATOM 8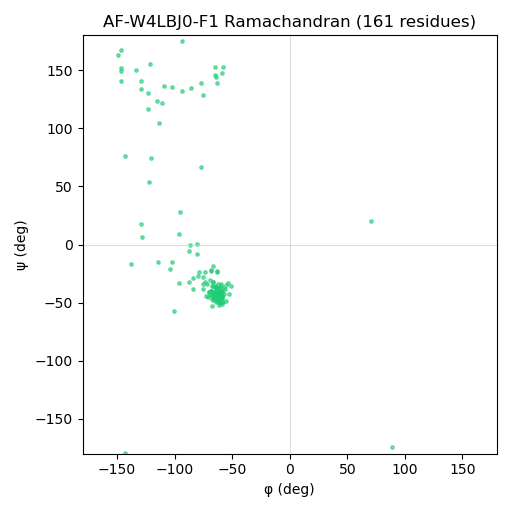51 N N . GLY A 1 109 ? -8.711 1.581 3.203 1.00 94.19 109 GLY A N 1
ATOM 852 C CA . GLY A 1 109 ? -8.322 0.761 2.048 1.00 94.19 109 GLY A CA 1
ATOM 853 C C . GLY A 1 109 ? -9.435 0.636 0.999 1.00 94.19 109 GLY A C 1
ATOM 854 O O . GLY A 1 109 ? -9.198 0.840 -0.192 1.00 94.19 109 GLY A O 1
ATOM 855 N N . GLN A 1 110 ? -10.679 0.419 1.440 1.00 93.88 110 GLN A N 1
ATOM 856 C CA . GLN A 1 110 ? -11.856 0.411 0.561 1.00 93.88 110 GLN A CA 1
ATOM 857 C C . GLN A 1 110 ? -12.046 1.756 -0.148 1.00 93.88 110 GLN A C 1
ATOM 859 O O . GLN A 1 110 ? -12.323 1.799 -1.346 1.00 93.88 110 GLN A O 1
ATOM 864 N N . ARG A 1 111 ? -11.874 2.867 0.578 1.00 93.94 111 ARG A N 1
ATOM 865 C CA . ARG A 1 111 ? -12.008 4.211 0.014 1.00 93.94 111 ARG A CA 1
ATOM 866 C C . ARG A 1 111 ? -10.893 4.533 -0.978 1.00 93.94 111 ARG A C 1
ATOM 868 O O . ARG A 1 111 ? -11.191 5.118 -2.012 1.00 93.94 111 ARG A O 1
ATOM 875 N N . LEU A 1 112 ? -9.652 4.138 -0.692 1.00 92.81 112 LEU A N 1
ATOM 876 C CA . LEU A 1 112 ? -8.519 4.293 -1.608 1.00 92.81 112 LEU A CA 1
ATOM 877 C C . LEU A 1 112 ? -8.759 3.511 -2.899 1.00 92.81 112 LEU A C 1
ATOM 879 O O . LEU A 1 112 ? -8.713 4.103 -3.967 1.00 92.81 112 LEU A O 1
ATOM 883 N N . THR A 1 113 ? -9.150 2.241 -2.787 1.00 92.62 113 THR A N 1
ATOM 884 C CA . THR A 1 113 ? -9.498 1.394 -3.942 1.00 92.62 113 THR A CA 1
ATOM 885 C C . THR A 1 113 ? -10.609 2.011 -4.800 1.00 92.62 113 THR A C 1
ATOM 887 O O . THR A 1 113 ? -10.583 1.919 -6.021 1.00 92.62 113 THR A O 1
ATOM 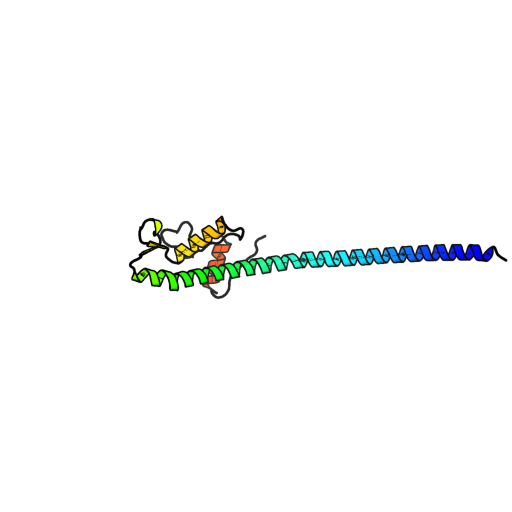890 N N . ALA A 1 114 ? -11.607 2.640 -4.171 1.00 94.19 114 ALA A N 1
ATOM 891 C CA . ALA A 1 114 ? -12.755 3.203 -4.878 1.00 94.19 114 ALA A CA 1
ATOM 892 C C . ALA A 1 114 ? -12.522 4.613 -5.453 1.00 94.19 114 ALA A C 1
ATOM 894 O O . ALA A 1 114 ? -13.204 4.997 -6.401 1.00 94.19 114 ALA A O 1
ATOM 895 N N . GLN A 1 115 ? -11.647 5.419 -4.844 1.00 91.56 115 GLN A N 1
ATOM 896 C CA . GLN A 1 115 ? -11.511 6.853 -5.150 1.00 91.56 115 GLN A CA 1
ATOM 897 C C . GLN A 1 115 ? -10.165 7.226 -5.772 1.00 91.56 115 GLN A C 1
ATOM 899 O O . GLN A 1 115 ? -10.040 8.330 -6.301 1.00 91.56 115 GLN A O 1
ATOM 904 N N . VAL A 1 116 ? -9.165 6.350 -5.696 1.00 86.19 116 VAL A N 1
ATOM 905 C CA . VAL A 1 116 ? -7.803 6.618 -6.156 1.00 86.19 116 VAL A CA 1
ATOM 906 C C . VAL A 1 116 ? -7.410 5.563 -7.181 1.00 86.19 116 VAL A C 1
ATOM 908 O O . VAL A 1 116 ? -7.533 4.367 -6.937 1.00 86.19 116 VAL A O 1
ATOM 911 N N . ASP A 1 117 ? -6.893 6.012 -8.322 1.00 81.44 117 ASP A N 1
ATOM 912 C CA . ASP A 1 117 ? -6.345 5.138 -9.362 1.00 81.44 117 ASP A CA 1
ATOM 913 C C . ASP A 1 117 ? -4.944 4.639 -8.958 1.00 81.44 117 ASP A C 1
ATOM 915 O O . ASP A 1 117 ? -3.922 5.070 -9.489 1.00 81.44 117 ASP A O 1
ATOM 919 N N . MET A 1 118 ? -4.889 3.816 -7.905 1.00 78.81 118 MET A N 1
ATOM 920 C CA . MET A 1 118 ? -3.651 3.275 -7.317 1.00 78.81 118 MET A CA 1
ATOM 921 C C . MET A 1 118 ? -3.658 1.748 -7.154 1.00 78.81 118 MET A C 1
ATOM 923 O O . MET A 1 118 ? -2.739 1.191 -6.558 1.00 78.81 118 MET A O 1
ATOM 927 N N . GLY A 1 119 ? -4.687 1.073 -7.670 1.00 86.56 119 GLY A N 1
ATOM 928 C CA . GLY A 1 119 ? -4.909 -0.359 -7.472 1.00 86.56 119 GLY A CA 1
ATOM 929 C C . GLY A 1 119 ? -5.736 -0.689 -6.224 1.00 86.56 119 GLY A C 1
ATOM 930 O O . GLY A 1 119 ? -6.281 0.191 -5.555 1.00 86.56 119 GLY A O 1
ATOM 931 N N . GLU A 1 120 ? -5.864 -1.985 -5.938 1.00 91.81 120 GLU A N 1
ATOM 932 C CA . GLU A 1 120 ? -6.662 -2.491 -4.819 1.00 91.81 120 GLU A CA 1
ATOM 933 C C . GLU A 1 120 ? -5.862 -2.525 -3.514 1.00 91.81 120 GLU A C 1
ATOM 935 O O . GLU A 1 120 ? -4.726 -2.994 -3.457 1.00 91.81 120 GLU A O 1
ATOM 940 N N . VAL A 1 121 ? -6.495 -2.056 -2.440 1.00 93.19 121 VAL A N 1
ATOM 941 C CA . VAL A 1 121 ? -5.943 -2.051 -1.089 1.00 93.19 121 VAL A CA 1
ATOM 942 C C . VAL A 1 121 ? -6.888 -2.796 -0.158 1.00 93.19 121 VAL A C 1
ATOM 944 O O . VAL A 1 121 ? -8.015 -2.365 0.104 1.00 93.19 121 VAL A O 1
ATOM 947 N N . ARG A 1 122 ? -6.403 -3.907 0.400 1.00 93.88 122 ARG A N 1
ATOM 948 C CA . ARG A 1 122 ? -7.158 -4.758 1.322 1.00 93.88 122 ARG A CA 1
ATOM 949 C C . ARG A 1 122 ? -6.371 -5.043 2.590 1.00 93.88 122 ARG A C 1
ATOM 951 O O . ARG A 1 122 ? -5.178 -5.316 2.560 1.00 93.88 122 ARG A O 1
ATOM 958 N N . VAL A 1 123 ? -7.092 -5.038 3.707 1.00 93.75 123 VAL A N 1
ATOM 959 C CA . VAL A 1 123 ? -6.615 -5.527 5.003 1.00 93.75 123 VAL A CA 1
ATOM 960 C C . VAL A 1 123 ? -7.401 -6.794 5.321 1.00 93.75 123 VAL A C 1
ATOM 962 O O . VAL A 1 123 ? -8.633 -6.766 5.360 1.00 93.75 123 VAL A O 1
ATOM 965 N N . TYR A 1 124 ? -6.693 -7.900 5.518 1.00 95.19 124 TYR A N 1
ATOM 966 C CA . TYR A 1 124 ? -7.261 -9.231 5.724 1.00 95.19 124 TYR A CA 1
ATOM 967 C C . TYR A 1 124 ? -6.375 -10.045 6.682 1.00 95.19 124 TYR A C 1
ATOM 969 O O . TYR A 1 124 ? -5.273 -9.627 7.035 1.00 95.19 124 TYR A O 1
ATOM 977 N N . SER A 1 125 ? -6.887 -11.171 7.171 1.00 94.38 125 SER A N 1
ATOM 978 C CA . SER A 1 125 ? -6.266 -11.993 8.212 1.00 94.38 125 SER A CA 1
ATOM 979 C C . SER A 1 125 ? -6.575 -13.472 7.987 1.00 94.38 125 SER A C 1
ATOM 981 O O . SER A 1 125 ? -7.663 -13.815 7.526 1.00 94.38 125 SER A O 1
ATOM 983 N N . ALA A 1 126 ? -5.658 -14.357 8.388 1.00 94.25 126 ALA A N 1
ATOM 984 C CA . ALA A 1 126 ? -5.940 -15.791 8.516 1.00 94.25 126 ALA A CA 1
ATOM 985 C C . ALA A 1 126 ? -7.020 -16.078 9.583 1.00 94.25 126 ALA A C 1
ATOM 987 O O . ALA A 1 126 ? -7.726 -17.082 9.514 1.00 94.25 126 ALA A O 1
ATOM 988 N N . PHE A 1 127 ? -7.191 -15.155 10.535 1.00 94.00 127 PHE A N 1
ATOM 989 C CA . PHE A 1 127 ? -8.204 -15.179 11.588 1.00 94.00 127 PHE A CA 1
ATOM 990 C C . PHE A 1 127 ? -9.087 -13.928 11.474 1.00 94.00 127 PHE A C 1
ATOM 992 O O . PHE A 1 127 ? -8.908 -12.967 12.233 1.00 94.00 127 PHE A O 1
ATOM 999 N N . PRO A 1 128 ? -9.996 -13.866 10.486 1.00 94.12 128 PRO A N 1
ATOM 1000 C CA . PRO A 1 128 ? -10.881 -12.721 10.332 1.00 94.12 128 PRO A CA 1
ATOM 1001 C C . PRO A 1 128 ? -11.831 -12.594 11.526 1.00 94.12 128 PRO A C 1
ATOM 1003 O O . PRO A 1 128 ? -12.199 -13.578 12.169 1.00 94.12 128 PRO A O 1
ATOM 1006 N N . PHE A 1 129 ? -12.271 -11.365 11.801 1.00 92.56 129 PHE A N 1
ATOM 1007 C CA . PHE A 1 129 ? -13.272 -11.126 12.836 1.00 92.56 129 PHE A CA 1
ATOM 1008 C C . PHE A 1 129 ? -14.574 -11.890 12.544 1.00 92.56 129 PHE A C 1
ATOM 1010 O O . PHE A 1 129 ? -14.959 -11.984 11.374 1.00 92.56 129 PHE A O 1
ATOM 1017 N N . PRO A 1 130 ? -15.313 -12.351 13.575 1.00 93.12 130 PRO A N 1
ATOM 1018 C CA . PRO A 1 130 ? -16.515 -13.158 13.372 1.00 93.12 130 PRO A CA 1
ATOM 1019 C C . PRO A 1 130 ? -17.579 -12.521 12.472 1.00 93.12 130 PRO A C 1
ATOM 1021 O 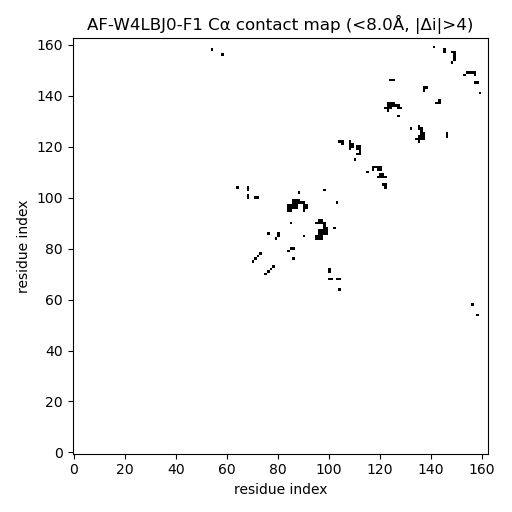O . PRO A 1 130 ? -18.225 -13.197 11.678 1.00 93.12 130 PRO A O 1
ATOM 1024 N N . TRP A 1 131 ? -17.730 -11.199 12.539 1.00 90.81 131 TRP A N 1
ATOM 1025 C CA . TRP A 1 131 ? -18.672 -10.441 11.711 1.00 90.81 131 TRP A CA 1
ATOM 1026 C C . TRP A 1 131 ? -18.163 -10.156 10.284 1.00 90.81 131 TRP A C 1
ATOM 1028 O O . TRP A 1 131 ? -18.866 -9.517 9.508 1.00 90.81 131 TRP A O 1
ATOM 1038 N N . ARG A 1 132 ? -16.952 -10.606 9.919 1.00 90.94 132 ARG A N 1
ATOM 1039 C CA . ARG A 1 132 ? -16.320 -10.392 8.600 1.00 90.94 132 ARG A CA 1
ATOM 1040 C C . ARG A 1 132 ? -15.785 -11.669 7.951 1.00 90.94 132 ARG A C 1
ATOM 1042 O O . ARG A 1 132 ? -14.990 -11.568 7.020 1.00 90.94 132 ARG A O 1
ATOM 1049 N N . PHE A 1 133 ? -16.213 -12.860 8.376 1.00 92.44 133 PHE A N 1
ATOM 1050 C CA . PHE A 1 133 ? -15.734 -14.126 7.794 1.00 92.44 133 PHE A CA 1
ATOM 1051 C C . PHE A 1 133 ? -15.822 -14.179 6.261 1.00 92.44 133 PHE A C 1
ATOM 1053 O O . PHE A 1 133 ? -14.930 -14.726 5.623 1.00 92.44 133 PHE A O 1
ATOM 1060 N N . ALA A 1 134 ? -16.855 -13.571 5.669 1.00 89.88 134 ALA A N 1
ATOM 1061 C CA . ALA A 1 134 ? -17.063 -13.577 4.221 1.00 89.88 134 ALA A CA 1
ATOM 1062 C C . ALA A 1 134 ? -16.024 -12.765 3.421 1.00 89.88 134 ALA A C 1
ATOM 1064 O O . ALA A 1 134 ? -15.871 -12.978 2.223 1.00 89.88 134 ALA A O 1
ATOM 1065 N N . GLU A 1 135 ? -15.331 -11.810 4.044 1.00 90.31 135 GLU A N 1
ATOM 1066 C CA . GLU A 1 135 ? -14.524 -10.819 3.315 1.00 90.31 135 GLU A CA 1
ATOM 1067 C C . GLU A 1 135 ? -13.158 -10.508 3.930 1.00 90.31 135 GLU A C 1
ATOM 1069 O O . GLU A 1 135 ? -12.306 -9.934 3.246 1.00 90.31 135 GLU A O 1
ATOM 1074 N N . GLY A 1 136 ? -12.961 -10.865 5.201 1.00 93.38 136 GLY A N 1
ATOM 1075 C CA . GLY A 1 136 ? -11.751 -10.583 5.967 1.00 93.38 136 GLY A CA 1
ATOM 1076 C C . GLY A 1 136 ? -10.662 -11.643 5.833 1.00 93.38 136 GLY A C 1
ATOM 1077 O O . GLY A 1 136 ? -9.592 -11.445 6.397 1.00 93.38 136 GLY A O 1
ATOM 1078 N N . GLY A 1 137 ? -10.936 -12.756 5.149 1.00 95.75 137 GLY A N 1
ATOM 1079 C CA . GLY A 1 137 ? -9.950 -13.785 4.822 1.00 95.75 137 GLY A CA 1
ATOM 1080 C C . GLY A 1 137 ? -9.316 -13.585 3.438 1.00 95.75 137 GLY A C 1
ATOM 1081 O O . GLY A 1 137 ? -9.745 -12.690 2.699 1.00 95.75 137 GLY A O 1
ATOM 1082 N N . PRO A 1 138 ? -8.322 -14.424 3.087 1.00 96.12 138 PRO A N 1
ATOM 1083 C CA . PRO A 1 138 ? -7.739 -14.445 1.750 1.00 96.12 138 PRO A CA 1
ATOM 1084 C C . PRO A 1 138 ? -8.781 -14.850 0.694 1.00 96.12 138 PRO A C 1
ATOM 1086 O O . PRO A 1 138 ? -9.587 -15.754 0.925 1.00 96.12 138 PRO A O 1
ATOM 1089 N N . ARG A 1 139 ? -8.761 -14.189 -0.465 1.00 94.69 139 ARG A N 1
ATOM 1090 C CA . ARG A 1 139 ? -9.701 -14.392 -1.582 1.00 94.69 139 ARG A CA 1
ATOM 1091 C C . ARG A 1 139 ? -9.121 -15.174 -2.751 1.00 94.69 139 ARG A C 1
ATOM 1093 O O . ARG A 1 139 ? -9.884 -15.743 -3.528 1.00 94.69 139 ARG A O 1
ATOM 1100 N N . ASP A 1 140 ? -7.803 -15.213 -2.870 1.00 94.12 140 ASP A N 1
ATOM 1101 C CA . ASP A 1 140 ? -7.112 -15.861 -3.976 1.00 94.12 140 ASP A CA 1
ATOM 1102 C C . ASP A 1 140 ? -5.814 -16.550 -3.520 1.00 94.12 140 ASP A C 1
ATOM 1104 O O . ASP A 1 140 ? -5.461 -16.590 -2.335 1.00 94.12 140 ASP A O 1
ATOM 1108 N N . ALA A 1 141 ? -5.117 -17.151 -4.486 1.00 95.19 141 ALA A N 1
ATOM 1109 C CA . ALA A 1 141 ? -3.865 -17.850 -4.242 1.00 95.19 141 ALA A CA 1
ATOM 1110 C C . ALA A 1 141 ? -2.735 -16.907 -3.799 1.00 95.19 141 ALA A C 1
ATOM 1112 O O . ALA A 1 141 ? -1.875 -17.331 -3.027 1.00 95.19 141 ALA A O 1
ATOM 1113 N N . PHE A 1 142 ? -2.728 -15.657 -4.274 1.00 94.94 142 PHE A N 1
ATOM 1114 C CA . PHE A 1 142 ? -1.735 -14.662 -3.883 1.00 94.94 142 PHE A CA 1
ATOM 1115 C C . PHE A 1 142 ? -1.906 -14.283 -2.409 1.00 94.94 142 PHE A C 1
ATOM 1117 O O . PHE A 1 142 ? -0.957 -14.424 -1.642 1.00 94.94 142 PHE A O 1
ATOM 1124 N N . GLU A 1 143 ? -3.111 -13.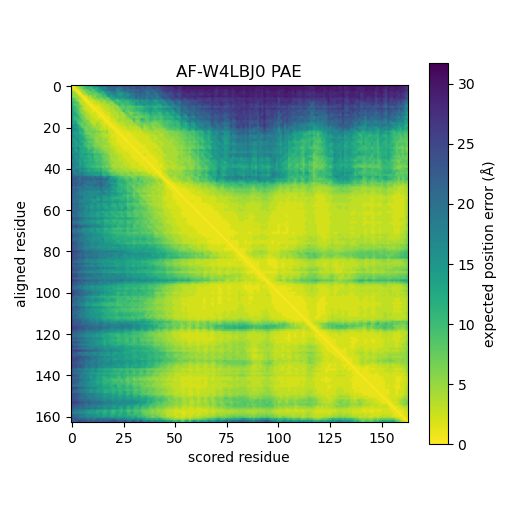897 -1.984 1.00 95.50 143 GLU A N 1
ATOM 1125 C CA . GLU A 1 143 ? -3.420 -13.516 -0.600 1.00 95.50 143 GLU A CA 1
ATOM 1126 C C . GLU A 1 143 ? -3.125 -14.669 0.379 1.00 95.50 143 GLU A C 1
ATOM 1128 O O . GLU A 1 143 ? -2.549 -14.468 1.452 1.00 95.50 143 GLU A O 1
ATOM 1133 N N . ALA A 1 144 ? -3.464 -15.907 0.002 1.00 95.94 144 ALA A N 1
ATOM 1134 C CA . ALA A 1 144 ? -3.193 -17.086 0.825 1.00 95.94 144 ALA A CA 1
ATOM 1135 C C . ALA A 1 144 ? -1.690 -17.404 0.951 1.00 95.94 144 ALA A C 1
ATOM 1137 O O . ALA A 1 144 ? -1.227 -17.877 1.991 1.00 95.94 144 ALA A O 1
ATOM 1138 N N . GLU A 1 145 ? -0.905 -17.190 -0.102 1.00 95.81 145 GLU A N 1
ATOM 1139 C CA . GLU A 1 145 ? 0.547 -17.373 -0.072 1.00 95.81 145 GLU A CA 1
ATOM 1140 C C . GLU A 1 145 ? 1.258 -16.236 0.665 1.00 95.81 145 GLU A C 1
ATOM 1142 O O . GLU A 1 145 ? 2.179 -16.503 1.442 1.00 95.81 145 GLU A O 1
ATOM 1147 N N . ALA A 1 146 ? 0.781 -15.002 0.499 1.00 95.69 146 ALA A N 1
ATOM 1148 C CA . ALA A 1 146 ? 1.265 -13.835 1.218 1.00 95.69 146 ALA A CA 1
ATOM 1149 C C . ALA A 1 146 ? 1.138 -14.035 2.732 1.00 95.69 146 ALA A C 1
ATOM 1151 O O . ALA A 1 146 ? 2.133 -13.898 3.440 1.00 95.69 146 ALA A O 1
ATOM 1152 N N . LEU A 1 147 ? -0.036 -14.453 3.227 1.00 96.12 147 LEU A N 1
ATOM 1153 C CA . LEU A 1 147 ? -0.234 -14.738 4.655 1.00 96.12 147 LEU A CA 1
ATOM 1154 C C . LEU A 1 147 ? 0.714 -15.821 5.166 1.00 96.12 147 LEU A C 1
ATOM 1156 O O . LEU A 1 147 ? 1.428 -15.589 6.137 1.00 96.12 147 LEU A O 1
ATOM 1160 N N . ARG A 1 148 ? 0.785 -16.972 4.485 1.00 95.75 148 ARG A N 1
ATOM 1161 C CA . ARG A 1 148 ? 1.685 -18.068 4.890 1.00 95.75 148 ARG A CA 1
ATOM 1162 C C . ARG A 1 148 ? 3.148 -17.629 4.936 1.00 95.75 148 ARG A C 1
ATOM 1164 O O . ARG A 1 148 ? 3.891 -18.071 5.808 1.00 95.75 148 ARG A O 1
ATOM 1171 N N . THR A 1 149 ? 3.565 -16.782 3.998 1.00 95.94 149 THR A N 1
ATOM 1172 C CA . THR A 1 149 ? 4.939 -16.268 3.944 1.00 95.94 149 THR A CA 1
ATOM 1173 C C . THR A 1 149 ? 5.201 -15.277 5.073 1.00 95.94 149 THR A C 1
ATOM 1175 O O . THR A 1 149 ? 6.214 -15.390 5.762 1.00 95.94 149 THR A O 1
ATOM 1178 N N . LEU A 1 150 ? 4.280 -14.342 5.311 1.00 94.56 150 LE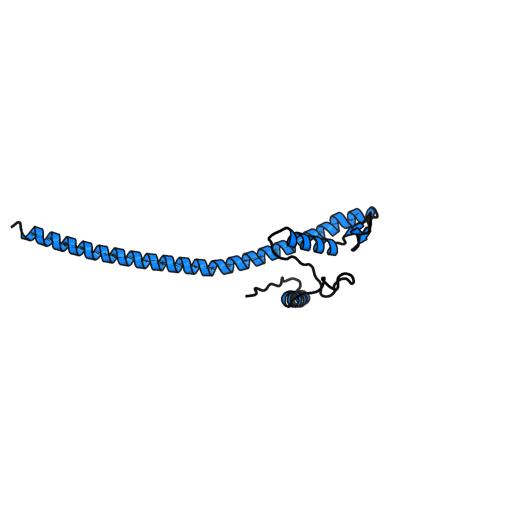U A N 1
ATOM 1179 C CA . LEU A 1 150 ? 4.398 -13.333 6.366 1.00 94.56 150 LEU A CA 1
ATOM 1180 C C . LEU A 1 150 ? 4.341 -13.947 7.772 1.00 94.56 150 LEU A C 1
ATOM 1182 O O . LEU A 1 150 ? 5.030 -13.469 8.667 1.00 94.56 150 LEU A O 1
ATOM 1186 N N . GLU A 1 151 ? 3.599 -15.039 7.969 1.00 92.94 151 GLU A N 1
ATOM 1187 C CA . GLU A 1 151 ? 3.613 -15.808 9.222 1.00 92.94 151 GLU A CA 1
ATOM 1188 C C . GLU A 1 151 ? 4.994 -16.408 9.525 1.00 92.94 151 GLU A C 1
ATOM 1190 O O . GLU A 1 151 ? 5.392 -16.506 10.685 1.00 92.94 151 GLU A O 1
ATOM 1195 N N . GLN A 1 152 ? 5.742 -16.796 8.490 1.00 94.50 152 GLN A N 1
ATOM 1196 C CA . GLN A 1 152 ? 7.083 -17.369 8.633 1.00 94.50 152 GLN A CA 1
ATOM 1197 C C . GLN A 1 152 ? 8.177 -16.299 8.678 1.00 94.50 152 GLN A C 1
ATOM 1199 O O . GLN A 1 152 ? 9.227 -16.507 9.283 1.00 94.50 152 GLN A O 1
ATOM 1204 N N . THR A 1 153 ? 7.990 -15.176 7.985 1.00 94.12 153 THR A N 1
ATOM 1205 C CA . THR A 1 153 ? 8.991 -14.109 7.858 1.00 94.12 153 THR A CA 1
ATOM 1206 C C . THR A 1 153 ? 8.315 -12.731 7.869 1.00 94.12 153 THR A C 1
ATOM 1208 O O . THR A 1 153 ? 8.206 -12.087 6.826 1.00 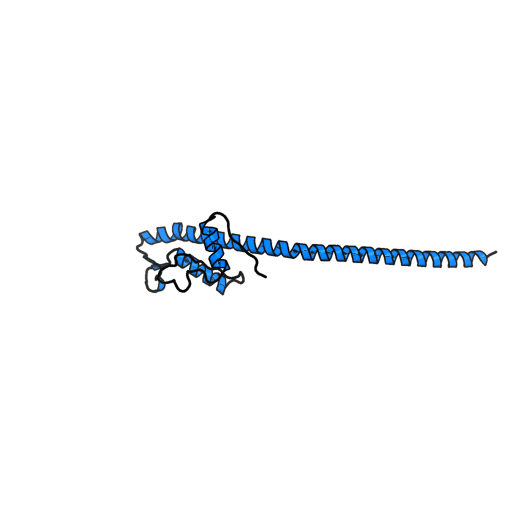94.12 153 THR A O 1
ATOM 1211 N N . PRO A 1 154 ? 7.884 -12.242 9.045 1.00 90.31 154 PRO A N 1
ATOM 1212 C CA . PRO A 1 154 ? 7.053 -11.039 9.152 1.00 90.31 154 PRO A CA 1
ATOM 1213 C C . PRO A 1 154 ? 7.781 -9.741 8.779 1.00 90.31 154 PRO A C 1
ATOM 1215 O O . PRO A 1 154 ? 7.143 -8.762 8.409 1.00 90.31 154 PRO A O 1
ATOM 1218 N N . GLU A 1 155 ? 9.114 -9.718 8.849 1.00 90.38 155 GLU A N 1
ATOM 1219 C CA . GLU A 1 155 ? 9.910 -8.521 8.545 1.00 90.38 155 GLU A CA 1
ATOM 1220 C C . GLU A 1 155 ? 10.132 -8.292 7.044 1.00 90.38 155 GLU A C 1
ATOM 1222 O O . GLU A 1 155 ? 10.686 -7.265 6.650 1.00 90.38 155 GLU A O 1
ATOM 1227 N N . ARG A 1 156 ? 9.749 -9.248 6.186 1.00 90.00 156 ARG A N 1
ATOM 1228 C CA . ARG A 1 156 ? 9.974 -9.154 4.740 1.00 90.00 156 ARG A CA 1
ATOM 1229 C C . ARG A 1 156 ? 8.645 -9.087 3.993 1.00 90.00 156 ARG A C 1
ATOM 1231 O O . ARG A 1 156 ? 7.850 -10.015 4.121 1.00 90.00 156 ARG A O 1
ATOM 1238 N N . PRO A 1 157 ? 8.409 -8.045 3.174 1.00 93.00 157 PRO A N 1
ATOM 1239 C CA . PRO A 1 157 ? 7.215 -7.994 2.345 1.00 93.00 157 PRO A CA 1
ATOM 1240 C C . PRO A 1 157 ? 7.234 -9.127 1.312 1.00 93.00 157 PRO A C 1
ATOM 1242 O O . PRO A 1 157 ? 8.289 -9.493 0.788 1.00 93.00 157 PRO A O 1
ATOM 1245 N N . PHE A 1 158 ? 6.052 -9.648 0.992 1.00 94.56 158 PHE A N 1
ATOM 1246 C CA . PHE A 1 158 ? 5.848 -10.604 -0.092 1.00 94.56 158 PHE A CA 1
ATOM 1247 C C . PHE A 1 158 ? 5.252 -9.893 -1.308 1.00 94.56 158 PHE A C 1
ATOM 1249 O O . PHE A 1 158 ? 4.321 -9.100 -1.174 1.00 94.56 158 PHE A O 1
ATOM 1256 N N . PHE A 1 159 ? 5.778 -10.185 -2.494 1.00 94.25 159 PHE A N 1
ATOM 1257 C CA . PHE A 1 159 ? 5.266 -9.679 -3.763 1.00 94.25 159 PHE A CA 1
ATOM 1258 C C . PHE A 1 159 ? 5.456 -10.727 -4.860 1.00 94.25 159 PHE A C 1
ATOM 1260 O O . PHE A 1 159 ? 6.389 -11.531 -4.817 1.00 94.25 159 PHE A O 1
ATOM 1267 N N . ARG A 1 160 ? 4.577 -10.696 -5.863 1.00 92.81 160 ARG A N 1
ATOM 1268 C CA . ARG A 1 160 ? 4.636 -11.549 -7.050 1.00 92.81 160 ARG A CA 1
ATOM 1269 C C . ARG A 1 160 ? 4.094 -10.777 -8.247 1.00 92.81 160 ARG A C 1
ATOM 1271 O O . ARG A 1 160 ? 3.097 -10.078 -8.117 1.00 92.81 160 ARG A O 1
ATOM 1278 N N . PHE A 1 161 ? 4.735 -10.947 -9.398 1.00 89.69 161 PHE A N 1
ATOM 1279 C CA . PHE A 1 161 ? 4.171 -10.543 -10.683 1.00 89.69 161 PHE A CA 1
ATOM 1280 C C . PHE A 1 161 ? 3.456 -11.738 -11.310 1.00 89.69 161 PHE A C 1
ATOM 1282 O O . PHE A 1 161 ? 4.002 -12.844 -11.335 1.00 89.69 161 PHE A O 1
ATOM 1289 N N . GLU A 1 162 ? 2.237 -11.515 -11.787 1.00 80.56 162 GLU A N 1
ATOM 1290 C CA . GLU A 1 162 ? 1.427 -12.505 -12.494 1.00 80.56 162 GLU A CA 1
ATOM 1291 C C . GLU A 1 162 ? 1.351 -12.095 -13.969 1.00 80.56 162 GLU A C 1
ATOM 1293 O O . GLU A 1 162 ? 1.230 -10.907 -14.269 1.00 80.56 162 GLU A O 1
ATOM 1298 N N . ASN A 1 163 ? 1.512 -13.068 -14.870 1.00 60.34 163 ASN A N 1
ATOM 1299 C CA . ASN A 1 163 ? 1.485 -12.856 -16.323 1.00 60.34 163 ASN A CA 1
ATOM 1300 C C . ASN A 1 163 ? 0.072 -12.996 -16.883 1.00 60.34 163 ASN A C 1
ATOM 1302 O O . ASN A 1 163 ? -0.646 -13.905 -16.407 1.00 60.34 163 ASN A O 1
#

Mean predicted aligned error: 8.86 Å

Sequence (163 aa):
MTSTNLDQTKVLDKAKAFVDKKIILILILIFGLGAGIILYYVNVFQSRLVDVMAISGAYTYAQAMDEFRQFYSAEIVDSVKMYGIEITHDYNAKEKAIPIPATLSILLGQRLTAQVDMGEVRVYSAFPFPWRFAEGGPRDAFEAEALRTLEQTPERPFFRFEN

pLDDT: mean 89.8, std 9.38, range [51.53, 97.69]

Organism: NCBI:txid1429439

Secondary structure (DSSP, 8-state):
--HHHHHHHHHHHHHHHHHHHHHHHHHHHHHHHHHHHHHHHHHHHHHHHHHHHHHHHHHHHHHHHHHHHHHIIIIIIHHHHTTT-EEETTGGGSTTEEE-HHHHHHHHHHHHHHHSSS-------SS--GGGTTTSS--SHHHHHHHHHHHH-TTS-------

Foldseek 3Di:
DPPVVVVVVVVVVVVVVVVVVVVVVVVVVVVVVVVVVVVVVVVVVVVVVVVVCLVVLVVVVVVVLVVVLVCCVVPPVVVCVVVVQAEDCPQVVDPRHDHHSLSVSQVVQVCCCVPPPSHHGHAADPDADPVQPPPRHDDDPQRVVQRVVCVVPVPDGDDDDDD

Solvent-accessible surface area (backbone atoms only — not comparable to full-atom values): 9424 Å² total; per-residue (Å²): 134,69,70,66,60,63,53,53,51,55,52,52,52,53,50,49,55,54,50,51,53,50,52,53,52,51,52,52,50,53,49,52,51,51,51,50,53,52,53,52,52,51,58,65,50,48,58,59,50,52,52,51,50,51,52,53,49,53,50,52,51,54,48,53,52,51,50,50,38,50,48,44,44,65,65,46,52,58,58,40,46,81,74,71,41,41,71,33,84,65,17,91,82,41,98,58,40,42,60,31,54,69,53,44,53,37,54,49,24,51,47,42,41,75,76,40,103,77,58,85,45,84,69,65,33,100,75,38,55,88,94,33,61,92,68,20,39,64,86,50,73,64,49,50,48,42,51,60,46,34,76,76,39,70,92,51,90,77,85,83,89,84,133

Radius of gyration: 33.64 Å; Cα contacts (8 Å, |Δi|>4): 89; chains: 1; bounding box: 72×39×104 Å